Protein AF-A0A120GPE0-F1 (afdb_monomer_lite)

InterPro domains:
  IPR001387 Cro/C1-type, helix-turn-helix domain [PS50943] (2-28)
  IPR010982 Lambda repressor-like, DNA-binding domain superfamily [G3DSA:1.10.260.40] (1-32)
  IPR010982 Lambda repressor-like, DNA-binding domain superfamily [SSF47413] (2-35)

Secondary structure (DSSP, 8-state):
-------PPPHHHHHHHHHHHT--HHHHTTS-S--S-GGGS-HHHHHHHHHHHHHHHHHHHHT-

Radius of gyration: 15.8 Å; chains: 1; bounding box: 30×17×43 Å

Foldseek 3Di:
DPPDPPDDDPPVVLVVVLVVVVADSCVVVVVDPGGHDPVPDDPVRSVVVVVVVVVVVVVVVVVD

pLDDT: mean 83.43, std 12.28, range [46.97, 94.5]

Sequence (64 aa):
MYEQGKRQLDYNSLIQLAEYYKVSLDYLFQRTDVPFLYEAMEEDELEFMLQSLSLYRDIKYKFK

Structure (mmCIF, N/CA/C/O backbone):
data_AF-A0A120GPE0-F1
#
_entry.id   AF-A0A120GPE0-F1
#
loop_
_atom_site.group_PDB
_atom_site.id
_atom_site.type_symbol
_atom_site.label_atom_id
_atom_site.label_alt_id
_atom_site.label_comp_id
_atom_site.label_asym_id
_atom_site.label_entity_id
_atom_site.label_seq_id
_atom_site.pdbx_PDB_ins_code
_atom_site.Cartn_x
_atom_site.Cartn_y
_atom_site.Cartn_z
_atom_site.occupancy
_atom_site.B_iso_or_equiv
_atom_site.auth_seq_id
_atom_site.auth_comp_id
_atom_site.auth_asym_id
_atom_site.auth_atom_id
_atom_site.pdbx_PDB_model_num
ATOM 1 N N . MET A 1 1 ? -16.492 6.139 -28.277 1.00 47.69 1 MET A N 1
ATOM 2 C CA . MET A 1 1 ? -15.555 4.993 -28.247 1.00 47.69 1 MET A CA 1
ATOM 3 C C . MET A 1 1 ? -14.592 5.175 -27.075 1.00 47.69 1 MET A C 1
ATOM 5 O O . MET A 1 1 ? -13.502 5.685 -27.273 1.00 47.69 1 MET A O 1
ATOM 9 N N . TYR A 1 2 ? -15.001 4.819 -25.855 1.00 46.97 2 TYR A N 1
ATOM 10 C CA . TYR A 1 2 ? -14.137 4.851 -24.657 1.00 46.97 2 TYR A CA 1
ATOM 11 C C . TYR A 1 2 ? -14.104 3.488 -23.935 1.00 46.97 2 TYR A C 1
ATOM 13 O O . TYR A 1 2 ? -13.630 3.383 -22.815 1.00 46.97 2 TYR A O 1
ATOM 21 N N . GLU A 1 3 ? -14.563 2.428 -24.609 1.00 53.06 3 GLU A N 1
ATOM 22 C CA . GLU A 1 3 ? -14.604 1.043 -24.117 1.00 53.06 3 GLU A CA 1
ATOM 23 C C . GLU A 1 3 ? -13.617 0.158 -24.883 1.00 53.06 3 GLU A C 1
ATOM 25 O O . GLU A 1 3 ? -13.962 -0.859 -25.478 1.00 53.06 3 GLU A O 1
ATOM 30 N N . GLN A 1 4 ? -12.364 0.577 -24.963 1.00 55.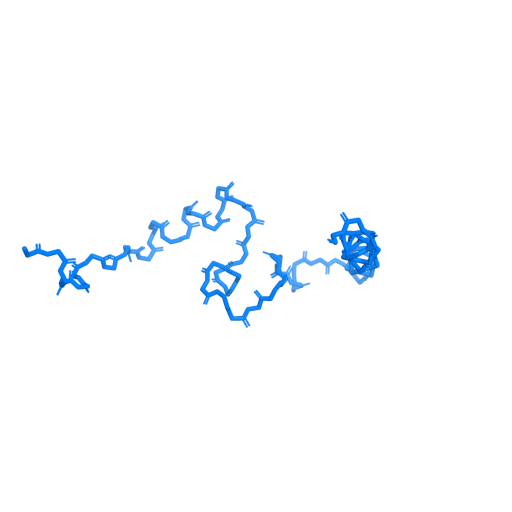00 4 GLN A N 1
ATOM 31 C CA . GLN A 1 4 ? -11.323 -0.306 -25.467 1.00 55.00 4 GLN A CA 1
ATOM 32 C C . GLN A 1 4 ? -10.229 -0.295 -24.421 1.00 55.00 4 GLN A C 1
ATOM 34 O O . GLN A 1 4 ? -9.432 0.637 -24.399 1.00 55.00 4 GLN A O 1
ATOM 39 N N . GLY A 1 5 ? -10.216 -1.304 -23.545 1.00 54.97 5 GLY A N 1
ATOM 40 C CA . GLY A 1 5 ? -9.154 -1.587 -22.569 1.00 54.97 5 GLY A CA 1
ATOM 41 C C . GLY A 1 5 ? -7.803 -1.876 -23.237 1.00 54.97 5 GLY A C 1
ATOM 42 O O . GLY A 1 5 ? -7.228 -2.941 -23.067 1.00 54.97 5 GLY A O 1
ATOM 43 N N . LYS A 1 6 ? -7.324 -0.935 -24.054 1.00 55.78 6 LYS A N 1
ATOM 44 C CA . LYS A 1 6 ? -6.204 -1.044 -24.995 1.00 55.78 6 LYS A CA 1
ATOM 45 C C . LYS A 1 6 ? -4.963 -0.278 -24.545 1.00 55.78 6 LYS A C 1
ATOM 47 O O . LYS A 1 6 ? -3.999 -0.190 -25.295 1.00 55.78 6 LYS A O 1
ATOM 52 N N . ARG A 1 7 ? -4.965 0.275 -23.333 1.00 62.31 7 ARG A N 1
ATOM 53 C CA . ARG A 1 7 ? -3.758 0.812 -22.701 1.00 62.31 7 ARG A CA 1
ATOM 54 C C . ARG A 1 7 ? -3.573 0.140 -21.355 1.00 62.31 7 ARG A C 1
ATOM 56 O O . ARG A 1 7 ? -3.976 0.668 -20.328 1.00 62.31 7 ARG A O 1
ATOM 63 N N . GLN A 1 8 ? -2.993 -1.053 -21.393 1.00 68.19 8 GLN A N 1
ATOM 64 C CA . GLN A 1 8 ? -2.262 -1.545 -20.235 1.00 68.19 8 GLN A CA 1
ATOM 65 C C . GLN A 1 8 ? -1.011 -0.674 -20.104 1.00 68.19 8 GLN A C 1
ATOM 67 O O . GLN A 1 8 ? -0.344 -0.398 -21.105 1.00 68.19 8 GLN A O 1
ATOM 72 N N . LEU A 1 9 ? -0.748 -0.185 -18.893 1.00 74.06 9 LEU A N 1
ATOM 73 C CA . LEU A 1 9 ? 0.548 0.401 -18.566 1.00 74.06 9 LEU A CA 1
ATOM 74 C C . LEU A 1 9 ? 1.621 -0.651 -18.842 1.00 74.06 9 LEU A C 1
ATOM 76 O O . LEU A 1 9 ? 1.411 -1.838 -18.577 1.00 74.06 9 LEU A O 1
ATOM 80 N N . ASP A 1 10 ? 2.748 -0.221 -19.401 1.00 85.88 10 ASP A N 1
ATOM 81 C CA . ASP A 1 10 ? 3.884 -1.119 -19.531 1.00 85.88 10 ASP A CA 1
ATOM 82 C C . ASP A 1 10 ? 4.425 -1.476 -18.139 1.00 85.88 10 ASP A C 1
ATOM 84 O O . ASP A 1 10 ? 4.157 -0.808 -17.134 1.00 85.88 10 ASP A O 1
ATOM 88 N N . TYR A 1 11 ? 5.189 -2.562 -18.077 1.00 86.31 11 TYR A N 1
ATOM 89 C CA . TYR A 1 11 ? 5.720 -3.063 -16.814 1.00 86.31 11 TYR A CA 1
ATOM 90 C C . TYR A 1 11 ? 6.580 -2.013 -16.090 1.00 86.31 11 TYR A C 1
ATOM 92 O O . TYR A 1 11 ? 6.498 -1.880 -14.872 1.00 86.31 11 TYR A O 1
ATOM 100 N N . ASN A 1 12 ? 7.328 -1.197 -16.841 1.00 92.44 12 ASN A N 1
ATOM 101 C CA . ASN A 1 12 ? 8.157 -0.138 -16.271 1.00 92.44 12 ASN A CA 1
ATOM 102 C C . ASN A 1 12 ? 7.320 0.964 -15.618 1.00 92.44 12 ASN A C 1
ATOM 104 O O . ASN A 1 12 ? 7.671 1.428 -14.537 1.00 92.44 12 ASN A O 1
ATOM 108 N N . SER A 1 13 ? 6.208 1.373 -16.234 1.00 92.69 13 SER A N 1
ATOM 109 C CA . SER A 1 13 ? 5.323 2.370 -15.632 1.00 92.69 13 SER A CA 1
ATOM 110 C C . SER A 1 13 ? 4.627 1.826 -14.387 1.00 92.69 13 SER A C 1
ATOM 112 O O . SER A 1 13 ? 4.422 2.568 -13.431 1.00 92.69 13 SER A O 1
ATOM 114 N N . LEU A 1 14 ?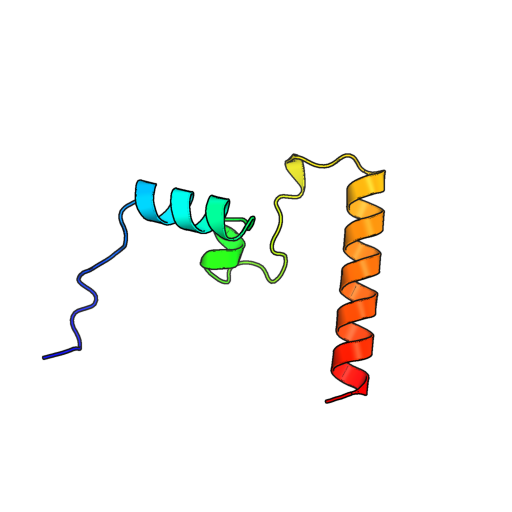 4.282 0.534 -14.367 1.00 91.81 14 LEU A N 1
ATOM 115 C CA . LEU A 1 14 ? 3.710 -0.113 -13.182 1.00 91.81 14 LEU A CA 1
ATOM 116 C C . LEU A 1 14 ? 4.706 -0.155 -12.018 1.00 91.81 14 LEU A C 1
ATOM 118 O O . LEU A 1 14 ? 4.326 0.163 -10.893 1.00 91.81 14 LEU A O 1
ATOM 122 N N . ILE A 1 15 ? 5.974 -0.481 -12.290 1.00 91.69 15 ILE A N 1
ATOM 123 C CA . ILE A 1 15 ? 7.045 -0.410 -11.286 1.00 91.69 15 ILE A CA 1
ATOM 124 C C . ILE A 1 15 ? 7.214 1.026 -10.786 1.00 91.69 15 ILE A C 1
ATOM 126 O O . ILE A 1 15 ? 7.206 1.248 -9.581 1.00 91.69 15 ILE A O 1
ATOM 130 N N . GLN A 1 16 ? 7.289 2.011 -11.685 1.00 93.81 16 GLN A N 1
ATOM 131 C CA . GLN A 1 16 ? 7.433 3.418 -11.293 1.00 93.81 16 GLN A CA 1
ATOM 132 C C . GLN A 1 16 ? 6.271 3.897 -10.416 1.00 93.81 16 GLN A C 1
ATOM 134 O O . GLN A 1 16 ? 6.483 4.651 -9.471 1.00 93.81 16 GLN A O 1
ATOM 139 N N . LEU A 1 17 ? 5.043 3.454 -10.699 1.00 92.94 17 LEU A N 1
ATOM 140 C CA . LEU A 1 17 ? 3.887 3.755 -9.855 1.00 92.94 17 LEU A CA 1
ATOM 141 C C . LEU A 1 17 ? 4.012 3.105 -8.474 1.00 92.94 17 LEU A C 1
ATOM 143 O O . LEU A 1 17 ? 3.752 3.768 -7.470 1.00 92.94 17 LEU A O 1
ATOM 147 N N . ALA A 1 18 ? 4.426 1.839 -8.415 1.00 91.00 18 ALA A N 1
ATOM 148 C CA . ALA A 1 18 ? 4.652 1.125 -7.161 1.00 9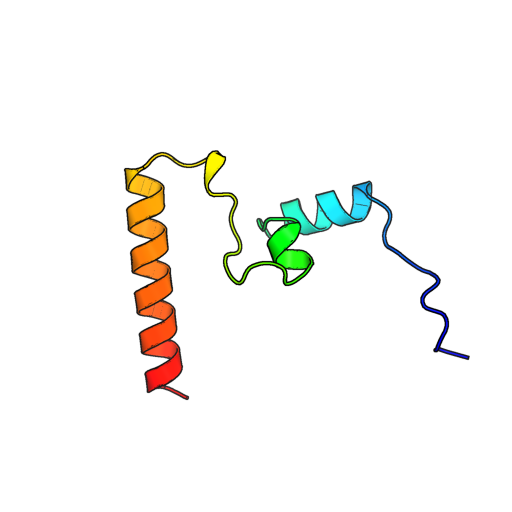1.00 18 ALA A CA 1
ATOM 149 C C . ALA A 1 18 ? 5.721 1.825 -6.305 1.00 91.00 18 ALA A C 1
ATOM 151 O O . ALA A 1 18 ? 5.488 2.106 -5.130 1.00 91.00 18 ALA A O 1
ATOM 152 N N . GLU A 1 19 ? 6.844 2.212 -6.911 1.00 89.19 19 GLU A N 1
ATOM 153 C CA . GLU A 1 19 ? 7.922 2.955 -6.252 1.00 89.19 19 GLU A CA 1
ATOM 154 C C . GLU A 1 19 ? 7.473 4.348 -5.792 1.00 89.19 19 GLU A C 1
ATOM 156 O O . GLU A 1 19 ? 7.738 4.740 -4.654 1.00 89.19 19 GLU A O 1
ATOM 161 N N . TYR A 1 20 ? 6.747 5.085 -6.641 1.00 91.75 20 TYR A N 1
ATOM 162 C CA . TYR A 1 20 ? 6.268 6.435 -6.334 1.00 91.75 20 TYR A CA 1
ATOM 163 C C . TYR A 1 20 ? 5.315 6.452 -5.135 1.00 91.75 20 TYR A C 1
ATOM 165 O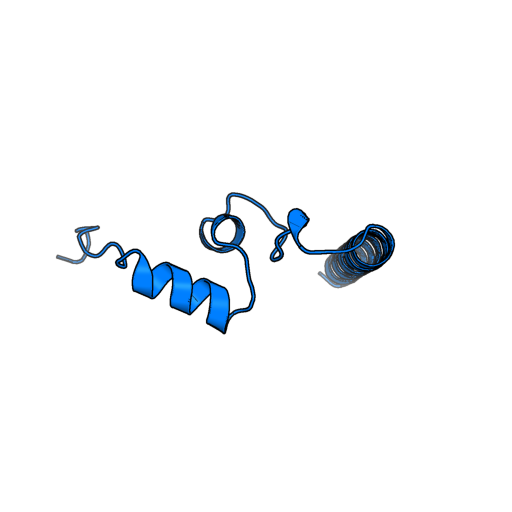 O . TYR A 1 20 ? 5.468 7.270 -4.226 1.00 91.75 20 TYR A O 1
ATOM 173 N N . TYR A 1 21 ? 4.347 5.535 -5.110 1.00 90.38 21 TYR A N 1
ATOM 174 C CA . TYR A 1 21 ? 3.395 5.416 -4.004 1.00 90.38 21 TYR A CA 1
ATOM 175 C C . TYR A 1 21 ? 3.936 4.605 -2.821 1.00 90.38 21 TYR A C 1
ATOM 177 O O . TYR A 1 21 ? 3.270 4.545 -1.788 1.00 90.38 21 TYR A O 1
ATOM 185 N N . LYS A 1 22 ? 5.140 4.028 -2.946 1.00 88.25 22 LYS A N 1
ATOM 186 C CA . LYS A 1 22 ? 5.765 3.132 -1.963 1.00 88.25 22 LYS A CA 1
ATOM 187 C C . LYS A 1 22 ? 4.856 1.962 -1.588 1.00 88.25 22 LYS A C 1
ATOM 189 O O . LYS A 1 22 ? 4.661 1.666 -0.410 1.00 88.25 22 LYS A O 1
ATOM 194 N N . VAL A 1 23 ? 4.281 1.325 -2.604 1.00 89.31 23 VAL A N 1
ATOM 195 C CA . VAL A 1 23 ? 3.390 0.175 -2.444 1.00 89.31 23 VAL A CA 1
ATOM 196 C C . VAL A 1 23 ? 3.831 -1.016 -3.291 1.00 89.31 23 VAL A C 1
ATOM 198 O O . VAL A 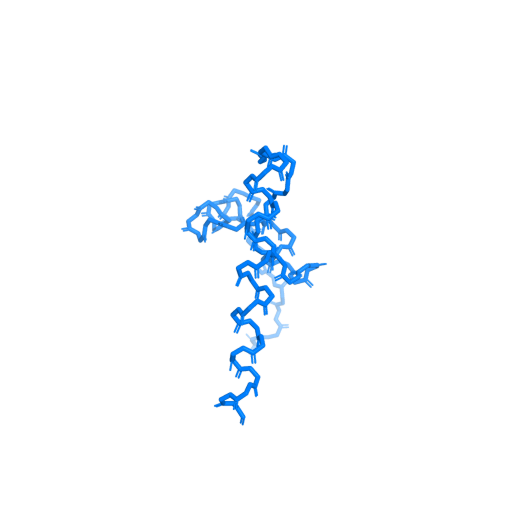1 23 ? 4.575 -0.862 -4.254 1.00 89.31 23 VAL A O 1
ATOM 201 N N . SER A 1 24 ? 3.353 -2.212 -2.962 1.00 90.12 24 SER A N 1
ATOM 202 C CA . SER A 1 24 ? 3.558 -3.424 -3.747 1.00 90.12 24 SER A CA 1
ATOM 203 C C . SER A 1 24 ? 2.709 -3.410 -5.023 1.00 90.12 24 SER A C 1
ATOM 205 O O . SER A 1 24 ? 1.642 -2.788 -5.089 1.00 90.12 24 SER A O 1
ATOM 207 N N . LEU A 1 25 ? 3.153 -4.145 -6.048 1.00 90.19 25 LEU A N 1
ATOM 208 C CA . LEU A 1 25 ? 2.335 -4.363 -7.244 1.00 90.19 25 LEU A CA 1
ATOM 209 C C . LEU A 1 25 ? 1.018 -5.061 -6.883 1.00 90.19 25 LEU A C 1
ATOM 211 O O . LEU A 1 25 ? -0.030 -4.680 -7.396 1.00 90.19 25 LEU A O 1
ATOM 215 N N . ASP A 1 26 ? 1.040 -6.029 -5.963 1.00 90.25 26 ASP A N 1
ATOM 216 C CA . ASP A 1 26 ? -0.175 -6.720 -5.525 1.00 90.25 26 ASP A CA 1
ATOM 217 C C . ASP A 1 26 ? -1.190 -5.761 -4.888 1.00 90.25 26 ASP A C 1
ATOM 219 O O . ASP A 1 26 ? -2.392 -5.916 -5.115 1.00 90.25 26 ASP A O 1
ATOM 223 N N . TYR A 1 27 ? -0.734 -4.734 -4.164 1.00 91.38 27 TYR A N 1
ATOM 224 C CA . TYR A 1 27 ? -1.613 -3.687 -3.647 1.00 91.38 27 TYR A CA 1
ATOM 225 C C . TYR A 1 27 ? -2.193 -2.816 -4.767 1.00 91.38 27 TYR A C 1
ATOM 227 O O . TYR A 1 27 ? -3.399 -2.567 -4.790 1.00 91.38 27 TYR A O 1
ATOM 235 N N . LEU A 1 28 ? -1.375 -2.401 -5.744 1.00 90.00 28 LEU A N 1
ATOM 236 C CA . LEU A 1 28 ? -1.866 -1.645 -6.908 1.00 90.00 28 LEU A CA 1
ATOM 237 C C . LEU A 1 28 ? -2.934 -2.415 -7.694 1.00 90.00 28 LEU A C 1
ATOM 239 O O . LEU A 1 28 ? -3.899 -1.820 -8.175 1.00 90.00 28 LEU A O 1
ATOM 243 N N . PHE A 1 29 ? -2.777 -3.734 -7.799 1.00 90.75 29 PHE A N 1
ATOM 244 C CA . PHE A 1 29 ? -3.725 -4.625 -8.466 1.00 90.75 29 PHE A CA 1
ATOM 245 C C . PHE A 1 29 ? -4.875 -5.103 -7.567 1.00 90.75 29 PHE A C 1
ATOM 247 O O . PHE A 1 29 ? -5.650 -5.954 -7.999 1.00 90.75 29 PHE A O 1
ATOM 254 N N . GLN A 1 30 ? -5.009 -4.570 -6.346 1.00 88.19 30 GLN A N 1
ATOM 255 C CA . GLN A 1 30 ? -6.059 -4.937 -5.382 1.00 88.19 30 GLN A CA 1
ATOM 256 C C . GLN A 1 30 ? -6.100 -6.443 -5.067 1.00 88.19 30 GLN A C 1
ATOM 258 O O . GLN A 1 30 ? -7.154 -7.013 -4.788 1.00 88.19 30 GLN A O 1
ATOM 263 N N . ARG A 1 31 ? -4.943 -7.110 -5.119 1.00 89.69 31 ARG A N 1
ATOM 264 C CA . ARG A 1 31 ? -4.780 -8.517 -4.716 1.00 89.69 31 ARG A CA 1
ATOM 265 C C . ARG A 1 31 ? -4.522 -8.657 -3.216 1.00 89.69 31 ARG A C 1
ATOM 267 O O . ARG A 1 31 ? -4.642 -9.753 -2.680 1.00 89.69 31 ARG A O 1
ATOM 274 N N . THR A 1 32 ? -4.181 -7.552 -2.556 1.00 87.94 32 THR A N 1
ATOM 275 C CA . THR A 1 32 ? -4.007 -7.434 -1.108 1.00 87.94 32 THR A CA 1
ATOM 276 C C . THR A 1 32 ? -4.432 -6.042 -0.638 1.00 87.94 32 THR A C 1
ATOM 278 O O . THR A 1 32 ? -4.267 -5.062 -1.361 1.00 87.94 32 THR A O 1
ATOM 281 N N . ASP A 1 33 ? -4.937 -5.949 0.594 1.00 86.00 33 ASP A N 1
ATOM 282 C CA . ASP A 1 33 ? -5.216 -4.677 1.280 1.00 86.00 33 ASP A CA 1
ATOM 283 C C . ASP A 1 33 ? -3.989 -4.123 2.019 1.00 86.00 33 ASP A C 1
ATOM 285 O O . ASP A 1 33 ? -4.086 -3.122 2.742 1.00 86.00 33 ASP A O 1
ATOM 289 N N . VAL A 1 34 ? -2.849 -4.807 1.916 1.00 84.25 34 VAL A N 1
ATOM 290 C CA . VAL A 1 34 ? -1.611 -4.393 2.567 1.00 84.25 34 VAL A CA 1
ATOM 291 C C . VAL A 1 34 ? -0.685 -3.739 1.550 1.00 84.25 34 VAL A C 1
ATOM 293 O O . VAL A 1 34 ? -0.292 -4.390 0.583 1.00 84.25 34 VAL A O 1
ATOM 296 N N . PRO A 1 35 ? -0.339 -2.454 1.746 1.00 84.38 35 PRO A N 1
ATOM 297 C CA . PRO A 1 35 ? 0.403 -1.710 0.746 1.00 84.38 35 PRO A CA 1
ATOM 298 C C . PRO A 1 35 ? 1.862 -2.126 0.614 1.00 84.38 35 PRO A C 1
ATOM 300 O O . PRO A 1 35 ? 2.444 -1.847 -0.417 1.00 84.38 35 PRO A O 1
ATOM 303 N N . PHE A 1 36 ? 2.471 -2.783 1.592 1.00 80.81 36 PHE A N 1
ATOM 304 C CA . PHE A 1 36 ? 3.912 -3.054 1.613 1.00 80.81 36 PHE A CA 1
ATOM 305 C C . PHE A 1 36 ? 4.245 -4.529 1.371 1.00 80.81 36 PHE A C 1
ATOM 307 O O . PHE A 1 36 ? 3.410 -5.410 1.568 1.00 80.81 36 PHE A O 1
ATOM 314 N N . LEU A 1 37 ? 5.480 -4.771 0.923 1.00 77.00 37 LEU A N 1
ATOM 315 C CA . LEU A 1 37 ? 6.078 -6.102 0.801 1.00 77.00 37 LEU A CA 1
ATOM 316 C C . LEU A 1 37 ? 6.630 -6.524 2.161 1.00 77.00 37 LEU A C 1
ATOM 318 O O . LEU A 1 37 ? 7.459 -5.819 2.734 1.00 77.00 37 LEU A O 1
ATOM 322 N N . TYR A 1 38 ? 6.170 -7.663 2.665 1.00 75.00 38 TYR A N 1
ATOM 323 C CA . TYR A 1 38 ? 6.575 -8.180 3.971 1.00 75.00 38 TYR A CA 1
ATOM 324 C C . TYR A 1 38 ? 7.982 -8.772 3.954 1.00 75.00 38 TYR A C 1
ATOM 326 O O . TYR A 1 38 ? 8.661 -8.761 4.972 1.00 75.00 38 TYR A O 1
ATOM 334 N N . GLU A 1 39 ? 8.430 -9.275 2.799 1.00 72.50 39 GLU A N 1
ATOM 335 C CA 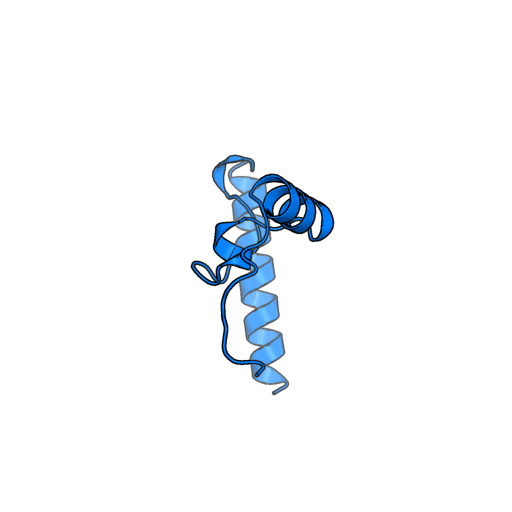. GLU A 1 39 ? 9.688 -10.018 2.688 1.00 72.50 39 GLU A CA 1
ATOM 336 C C . GLU A 1 39 ? 10.938 -9.138 2.842 1.00 72.50 39 GLU A C 1
ATOM 338 O O . GLU A 1 39 ? 12.045 -9.660 2.935 1.00 72.50 39 GLU A O 1
ATOM 343 N N . ALA A 1 40 ? 10.773 -7.813 2.837 1.00 72.94 40 ALA A N 1
ATOM 344 C CA . ALA A 1 40 ? 11.860 -6.844 2.950 1.00 72.94 40 ALA A CA 1
ATOM 345 C C . ALA A 1 40 ? 12.004 -6.237 4.359 1.00 72.94 40 ALA A C 1
ATOM 347 O O . ALA A 1 40 ? 12.833 -5.347 4.535 1.00 72.94 40 ALA A O 1
ATOM 348 N N . MET A 1 41 ? 11.185 -6.668 5.322 1.00 78.94 41 MET A N 1
ATOM 349 C CA . MET A 1 41 ? 11.133 -6.110 6.676 1.00 78.94 41 MET A CA 1
ATOM 350 C C . MET A 1 41 ? 11.646 -7.120 7.702 1.00 78.94 41 MET A C 1
ATOM 352 O O . MET A 1 41 ? 11.417 -8.322 7.550 1.00 78.94 41 MET A O 1
ATOM 356 N N . GLU A 1 42 ? 12.292 -6.632 8.759 1.00 88.75 42 GLU A N 1
ATOM 357 C CA . GLU A 1 42 ? 12.597 -7.463 9.928 1.00 88.75 42 GLU A CA 1
ATOM 358 C C . GLU A 1 42 ? 11.299 -7.838 10.678 1.00 88.75 42 GLU A C 1
ATOM 360 O O . GLU A 1 42 ? 10.263 -7.174 10.544 1.00 88.75 42 GLU A O 1
ATOM 365 N N . GLU A 1 43 ? 11.323 -8.928 11.454 1.00 86.62 43 GLU A N 1
ATOM 366 C CA . GLU A 1 43 ? 10.116 -9.461 12.116 1.00 86.62 43 GLU A CA 1
ATOM 367 C C . GLU A 1 43 ? 9.450 -8.444 13.063 1.00 86.62 43 GLU A C 1
ATOM 369 O O . GLU A 1 43 ? 8.220 -8.351 13.114 1.00 86.62 43 GLU A O 1
ATOM 374 N N . ASP A 1 44 ? 10.244 -7.652 13.783 1.00 91.31 44 ASP A N 1
ATOM 375 C CA . ASP A 1 44 ? 9.773 -6.630 14.721 1.00 91.31 44 ASP A CA 1
ATOM 376 C C . ASP A 1 44 ? 9.188 -5.400 14.007 1.00 91.31 44 ASP A C 1
ATOM 378 O O . ASP A 1 44 ? 8.138 -4.880 14.405 1.00 91.31 44 ASP A O 1
ATOM 382 N N . GLU A 1 45 ? 9.813 -4.962 12.912 1.00 88.12 45 GLU A N 1
ATOM 383 C CA . GLU A 1 45 ? 9.289 -3.902 12.043 1.00 88.12 45 GLU A CA 1
ATOM 384 C C . GLU A 1 45 ? 7.934 -4.297 11.441 1.00 88.12 45 GLU A C 1
ATOM 386 O O . GLU A 1 45 ? 6.996 -3.488 11.383 1.00 88.12 45 GLU A O 1
ATOM 391 N N . LEU A 1 46 ? 7.820 -5.558 11.016 1.00 86.56 46 LEU A N 1
ATOM 392 C CA . LEU A 1 46 ? 6.594 -6.124 10.473 1.00 86.56 46 LEU A CA 1
ATOM 393 C C . LEU A 1 46 ? 5.480 -6.159 11.525 1.00 86.56 46 LEU A C 1
ATOM 395 O O . LEU A 1 46 ? 4.356 -5.720 11.250 1.00 86.56 46 LEU A O 1
ATOM 399 N N . GLU A 1 47 ? 5.782 -6.651 12.728 1.00 89.25 47 GLU A N 1
ATOM 400 C CA . GLU A 1 47 ? 4.828 -6.705 13.836 1.00 89.25 47 GLU A CA 1
ATOM 401 C C . GLU A 1 47 ? 4.292 -5.308 14.170 1.00 89.25 47 GLU A C 1
ATOM 403 O O . GLU A 1 47 ? 3.072 -5.099 14.225 1.00 89.25 47 GLU A O 1
ATOM 408 N N . PHE A 1 48 ? 5.189 -4.331 14.316 1.00 90.50 48 PHE A N 1
ATOM 409 C CA . PHE A 1 48 ? 4.818 -2.945 14.583 1.00 90.50 48 PHE A CA 1
ATOM 410 C C . PHE A 1 48 ? 3.882 -2.385 13.501 1.00 90.50 48 PHE A C 1
ATOM 412 O O . PHE A 1 48 ? 2.829 -1.809 13.811 1.00 90.50 48 PHE A O 1
ATOM 419 N N . MET A 1 49 ? 4.218 -2.579 12.220 1.00 87.06 49 MET A N 1
ATOM 420 C CA . MET A 1 49 ? 3.383 -2.095 11.120 1.00 87.06 49 MET A CA 1
ATOM 421 C C . MET A 1 49 ? 1.997 -2.740 11.111 1.00 87.06 49 MET A C 1
ATOM 423 O O . MET A 1 49 ? 1.002 -2.022 10.963 1.00 87.06 49 MET A O 1
ATOM 427 N N . LEU A 1 50 ? 1.901 -4.059 11.291 1.00 86.81 50 LEU A N 1
ATOM 428 C CA . LEU A 1 50 ? 0.618 -4.769 11.300 1.00 86.81 50 LEU A CA 1
ATOM 429 C C . LEU A 1 50 ? -0.297 -4.273 12.424 1.00 86.81 50 LEU A C 1
ATOM 431 O O . LEU A 1 50 ? -1.474 -3.985 12.179 1.00 86.81 50 LEU A O 1
ATOM 435 N N . GLN A 1 51 ? 0.248 -4.100 13.629 1.00 92.00 51 GLN A N 1
ATOM 436 C CA . GLN A 1 51 ? -0.502 -3.553 14.759 1.00 92.00 51 GLN A CA 1
ATOM 437 C C . GLN A 1 51 ? -0.975 -2.120 14.477 1.00 92.00 51 GLN A C 1
ATOM 439 O O . GLN A 1 51 ? -2.149 -1.801 14.688 1.00 92.00 51 GLN A O 1
ATOM 444 N N . SER A 1 52 ? -0.097 -1.268 13.933 1.00 91.19 52 SER A N 1
ATOM 445 C CA . SER A 1 52 ? -0.441 0.119 13.595 1.00 91.19 52 SER A CA 1
ATOM 446 C C . SER A 1 52 ? -1.568 0.210 12.554 1.00 91.19 52 SER A C 1
ATOM 448 O O . SER A 1 52 ? -2.499 1.007 12.709 1.00 91.19 52 SER A O 1
ATOM 450 N N . LEU A 1 53 ? -1.545 -0.653 11.529 1.00 88.69 53 LEU A N 1
ATOM 451 C CA . LEU A 1 53 ? -2.591 -0.728 10.509 1.00 88.69 53 LEU A CA 1
ATOM 452 C C . LEU A 1 53 ? -3.920 -1.204 11.089 1.00 88.69 53 LEU A C 1
ATOM 454 O O . LEU A 1 53 ? -4.964 -0.645 10.742 1.00 88.69 53 LEU A O 1
ATOM 458 N N . SER A 1 54 ? -3.895 -2.229 11.944 1.00 89.94 54 SER A N 1
ATOM 459 C CA . SER A 1 54 ? -5.100 -2.727 12.613 1.00 89.94 54 SER A CA 1
ATOM 460 C C . SER A 1 54 ? -5.754 -1.616 13.428 1.00 89.94 54 SER A C 1
ATOM 462 O O . SER A 1 54 ? -6.934 -1.326 13.242 1.00 89.94 54 SER A O 1
ATOM 464 N N . LEU A 1 55 ? -4.961 -0.915 14.244 1.00 93.06 55 LEU A N 1
ATOM 465 C CA . LEU A 1 55 ? -5.436 0.207 15.047 1.00 93.06 55 LEU A CA 1
ATOM 466 C C . LEU A 1 55 ? -6.042 1.318 14.177 1.00 93.06 55 LEU A C 1
ATOM 468 O O . LEU A 1 55 ? -7.129 1.814 14.476 1.00 93.06 55 LEU A O 1
ATOM 472 N N . TYR A 1 56 ? -5.371 1.702 13.086 1.00 90.56 56 TYR A N 1
ATOM 473 C CA . TYR A 1 56 ? -5.898 2.704 12.157 1.00 90.56 56 TYR A CA 1
ATOM 474 C C . TYR A 1 56 ? -7.243 2.280 11.559 1.00 90.56 56 TYR A C 1
ATOM 476 O O . TYR A 1 56 ? -8.167 3.093 11.489 1.00 90.56 56 TYR A O 1
ATOM 484 N N . ARG A 1 57 ? -7.368 1.018 11.133 1.00 90.19 57 ARG A N 1
ATOM 485 C CA . ARG A 1 57 ? -8.616 0.480 10.578 1.00 90.19 57 ARG A CA 1
ATOM 486 C C . ARG A 1 57 ? -9.732 0.546 11.614 1.00 90.19 57 ARG A C 1
ATOM 488 O O . ARG A 1 57 ? -10.793 1.077 11.298 1.00 90.19 57 ARG A O 1
ATOM 495 N N . ASP A 1 58 ? -9.475 0.115 12.844 1.00 94.06 58 ASP A N 1
ATOM 496 C CA . ASP A 1 58 ? -10.456 0.154 13.933 1.00 94.06 58 ASP A CA 1
ATOM 497 C C . ASP A 1 58 ? -10.923 1.579 14.235 1.00 94.06 58 ASP A C 1
ATOM 499 O O . ASP A 1 58 ? -12.120 1.836 14.373 1.00 94.06 58 ASP A O 1
ATOM 503 N N . ILE A 1 59 ? -9.987 2.529 14.296 1.00 94.50 59 ILE A N 1
ATOM 504 C CA . ILE A 1 59 ? -10.291 3.953 14.464 1.00 94.50 59 ILE A CA 1
ATOM 505 C C . ILE A 1 59 ? -11.152 4.441 13.297 1.00 94.50 59 ILE A C 1
ATOM 507 O O . ILE A 1 59 ? -12.222 5.004 13.513 1.00 94.50 59 ILE A O 1
ATOM 511 N N . LYS A 1 60 ? -10.730 4.189 12.057 1.00 91.75 60 LYS A N 1
ATOM 512 C CA . LYS A 1 60 ? -11.459 4.607 10.856 1.00 91.75 60 LYS A CA 1
ATOM 513 C C . LYS A 1 60 ? -12.882 4.054 10.825 1.00 91.75 60 LYS A C 1
ATOM 515 O O . LYS A 1 60 ? -13.784 4.784 10.433 1.00 91.75 60 LYS A O 1
ATOM 520 N N . TYR A 1 61 ? -13.089 2.804 11.241 1.00 90.19 61 TYR A N 1
ATOM 521 C CA . TYR A 1 61 ? -14.422 2.205 11.344 1.00 90.19 61 TYR A CA 1
ATOM 522 C C . TYR A 1 61 ? -15.268 2.828 12.455 1.00 90.19 61 TYR A C 1
ATOM 524 O O . TYR A 1 61 ? -16.461 3.008 12.257 1.00 90.19 61 TYR A O 1
ATOM 532 N N . LYS A 1 62 ? -14.675 3.202 13.595 1.00 89.62 62 LYS A N 1
ATOM 533 C CA . LYS A 1 62 ? -15.396 3.899 14.676 1.00 89.62 62 LYS A CA 1
ATOM 534 C C . LYS A 1 62 ? -15.875 5.302 14.287 1.00 89.62 62 LYS A C 1
ATOM 536 O O . LYS A 1 62 ? -16.827 5.790 14.884 1.00 89.62 62 LYS A O 1
ATOM 541 N N . PHE A 1 63 ? -15.208 5.953 13.334 1.00 79.62 63 PHE A N 1
ATOM 542 C CA . PHE A 1 63 ? -15.517 7.316 12.880 1.00 79.62 63 PHE A CA 1
ATOM 543 C C . PHE A 1 63 ? -16.277 7.378 11.542 1.00 79.62 63 PHE A C 1
ATOM 545 O O . PHE A 1 63 ? -16.421 8.466 10.981 1.00 79.62 63 PHE A O 1
ATOM 552 N N . LYS A 1 64 ? -16.741 6.241 11.019 1.00 63.44 64 LYS A N 1
ATOM 553 C CA . LYS A 1 64 ? -17.495 6.137 9.765 1.00 63.44 64 LYS A CA 1
ATOM 554 C C . LYS A 1 64 ? -18.930 5.710 10.043 1.00 63.44 64 LYS A C 1
ATOM 556 O O . LYS A 1 64 ? -19.816 6.222 9.329 1.00 63.44 64 LYS A O 1
#

Organism: NCBI:txid1478